Protein AF-A0A917JPW8-F1 (afdb_monomer)

Organism: NCBI:txid1642821

pLDDT: mean 84.84, std 20.48, range [35.34, 98.25]

Solvent-accessible surface area (backbone atoms only — not comparable to full-atom values): 7771 Å² total; per-residue (Å²): 143,85,86,80,88,76,87,76,89,78,80,87,83,69,93,70,89,72,54,73,88,80,48,75,58,57,92,95,50,50,68,66,59,42,52,50,51,53,47,52,53,50,51,50,52,53,51,49,50,51,44,31,71,74,43,34,70,80,53,67,67,64,56,66,67,71,71,43,64,92,53,60,77,87,38,69,54,56,76,42,64,74,45,26,50,46,38,68,69,41,43,48,39,42,59,65,69,49,51,73,67,59,46,50,53,47,46,68,76,52,67,64,54,95,80,40,64,59,71,77,68,76,93

Radius of gyration: 17.67 Å; Cα contacts (8 Å, |Δi|>4): 67; chains: 1; bounding box: 31×42×40 Å

Structure (mmCIF, N/CA/C/O backbone):
data_AF-A0A917JPW8-F1
#
_entry.id   AF-A0A917JPW8-F1
#
loop_
_atom_site.group_PDB
_atom_site.id
_atom_site.type_symbol
_atom_site.label_atom_id
_atom_site.label_alt_id
_atom_site.label_comp_id
_atom_site.label_asym_id
_atom_site.label_entity_id
_atom_site.label_seq_id
_atom_site.pdbx_PDB_ins_code
_atom_site.Cartn_x
_atom_site.Cartn_y
_atom_site.Cartn_z
_atom_site.occupancy
_atom_site.B_iso_or_equiv
_atom_site.auth_seq_id
_atom_site.auth_comp_id
_atom_site.auth_asym_id
_atom_site.auth_atom_id
_atom_site.pdbx_PDB_model_num
ATOM 1 N N . MET A 1 1 ? 19.618 26.529 23.260 1.00 41.03 1 MET A N 1
ATOM 2 C CA . MET A 1 1 ? 18.385 26.166 22.531 1.00 41.03 1 MET A CA 1
ATOM 3 C C . MET A 1 1 ? 18.728 25.243 21.364 1.00 41.03 1 MET A C 1
ATOM 5 O O . MET A 1 1 ? 19.221 25.732 20.359 1.00 41.03 1 MET A O 1
ATOM 9 N N . LYS A 1 2 ? 18.555 23.923 21.530 1.00 35.34 2 LYS A N 1
ATOM 10 C CA . LYS A 1 2 ? 18.535 22.898 20.463 1.00 35.34 2 LYS A CA 1
ATOM 11 C C . LYS A 1 2 ? 17.747 21.696 21.003 1.00 35.34 2 LYS A C 1
ATOM 13 O O . LYS A 1 2 ? 18.322 20.850 21.677 1.00 35.34 2 LYS A O 1
ATOM 18 N N . ILE A 1 3 ? 16.434 21.666 20.780 1.00 39.38 3 ILE A N 1
ATOM 19 C CA . ILE A 1 3 ? 15.592 20.505 21.107 1.00 39.38 3 ILE A CA 1
ATOM 20 C C . ILE A 1 3 ? 15.675 19.558 19.910 1.00 39.38 3 ILE A C 1
ATOM 22 O O . ILE A 1 3 ? 15.348 19.939 18.788 1.00 39.38 3 ILE A O 1
ATOM 26 N N . ARG A 1 4 ? 16.191 18.349 20.133 1.00 38.09 4 ARG A N 1
ATOM 27 C CA . ARG A 1 4 ? 16.197 17.271 19.142 1.00 38.09 4 ARG A CA 1
ATOM 28 C C . ARG A 1 4 ? 14.898 16.487 19.307 1.00 38.09 4 ARG A C 1
ATOM 30 O O . ARG A 1 4 ? 14.750 15.778 20.295 1.00 38.09 4 ARG A O 1
ATOM 37 N N . PHE A 1 5 ? 13.980 16.606 18.353 1.00 38.03 5 PHE A N 1
ATOM 38 C CA . PHE A 1 5 ? 12.840 15.697 18.253 1.00 38.03 5 PHE A CA 1
ATOM 39 C C . PHE A 1 5 ? 13.325 14.369 17.669 1.00 38.03 5 PHE A C 1
ATOM 41 O O . PHE A 1 5 ? 13.549 14.251 16.467 1.00 38.03 5 PHE A O 1
ATOM 48 N N . ALA A 1 6 ? 13.523 13.378 18.533 1.00 38.00 6 ALA A N 1
ATOM 49 C CA . ALA A 1 6 ? 13.605 11.983 18.133 1.00 38.00 6 ALA A CA 1
ATOM 50 C C . ALA A 1 6 ? 12.231 11.358 18.399 1.00 38.00 6 ALA A C 1
ATOM 52 O O . ALA A 1 6 ? 11.921 10.985 19.527 1.00 38.00 6 ALA A O 1
ATOM 53 N N . PHE A 1 7 ? 11.386 11.281 17.371 1.00 40.00 7 PHE A N 1
ATOM 54 C CA . PHE A 1 7 ? 10.162 10.486 17.433 1.00 40.00 7 PHE A CA 1
ATOM 55 C C . PHE A 1 7 ? 10.539 9.006 17.314 1.00 40.00 7 PHE A C 1
ATOM 57 O O . PHE A 1 7 ? 10.600 8.453 16.219 1.00 40.00 7 PHE A O 1
ATOM 64 N N . LEU A 1 8 ? 10.818 8.361 18.448 1.00 36.16 8 LEU A N 1
ATOM 65 C CA . LEU A 1 8 ? 10.720 6.909 18.552 1.00 36.16 8 LEU A CA 1
ATOM 66 C C . LEU A 1 8 ? 9.268 6.571 18.893 1.00 36.16 8 LEU A C 1
ATOM 68 O O . LEU A 1 8 ? 8.846 6.639 20.044 1.00 36.16 8 LEU A O 1
ATOM 72 N N . SER A 1 9 ? 8.482 6.219 17.881 1.00 42.62 9 SER A N 1
ATOM 73 C CA . SER A 1 9 ? 7.176 5.604 18.093 1.00 42.62 9 SER A CA 1
ATOM 74 C C . SER A 1 9 ? 7.379 4.148 18.511 1.00 42.62 9 SER A C 1
ATOM 76 O O . SER A 1 9 ? 7.461 3.261 17.666 1.00 42.62 9 SER A O 1
ATOM 78 N N . LEU A 1 10 ? 7.461 3.898 19.817 1.00 37.12 10 LEU A N 1
ATOM 79 C CA . LEU A 1 10 ? 7.319 2.556 20.371 1.00 37.12 10 LEU A CA 1
ATOM 80 C C . LEU A 1 10 ? 6.330 2.594 21.534 1.00 37.12 10 LEU A C 1
ATOM 82 O O . LEU A 1 10 ? 6.707 2.841 22.673 1.00 37.12 10 LEU A O 1
ATOM 86 N N . PHE A 1 11 ? 5.062 2.314 21.240 1.00 40.94 11 PHE A N 1
ATOM 87 C CA . PHE A 1 11 ? 4.106 1.904 22.261 1.00 40.94 11 PHE A CA 1
ATOM 88 C C . PHE A 1 11 ? 3.592 0.510 21.918 1.00 40.94 11 PHE A C 1
ATOM 90 O O . PHE A 1 11 ? 2.955 0.281 20.891 1.00 40.94 11 PHE A O 1
ATOM 97 N N . ILE A 1 12 ? 3.945 -0.427 22.794 1.00 38.25 12 ILE A N 1
ATOM 98 C CA . ILE A 1 12 ? 3.471 -1.806 22.822 1.00 38.25 12 ILE A CA 1
ATOM 99 C C . ILE A 1 12 ? 1.973 -1.767 23.148 1.00 38.25 12 ILE A C 1
ATOM 101 O O . ILE A 1 12 ? 1.581 -1.347 24.234 1.00 38.25 12 ILE A O 1
ATOM 105 N N . VAL A 1 13 ? 1.132 -2.192 22.203 1.00 41.19 13 VAL A N 1
ATOM 106 C CA . VAL A 1 13 ? -0.317 -2.330 22.403 1.00 41.19 13 VAL A CA 1
ATOM 107 C C . VAL A 1 13 ? -0.584 -3.638 23.150 1.00 41.19 13 VAL A C 1
ATOM 109 O O . VAL A 1 13 ? -0.477 -4.725 22.584 1.00 41.19 13 VAL A O 1
ATOM 112 N N . VAL A 1 14 ? -0.939 -3.537 24.431 1.00 36.62 14 VAL A N 1
ATOM 113 C CA . VAL A 1 14 ? -1.551 -4.638 25.186 1.00 36.62 14 VAL A CA 1
ATOM 114 C C . VAL A 1 14 ? -3.039 -4.706 24.820 1.00 36.62 14 VAL A C 1
ATOM 116 O O . VAL A 1 14 ? -3.720 -3.689 24.775 1.00 36.62 14 VAL A O 1
ATOM 119 N N . ARG A 1 15 ? -3.495 -5.926 24.504 1.00 38.69 15 ARG A N 1
ATOM 120 C CA . ARG A 1 15 ? -4.861 -6.383 24.171 1.00 38.69 15 ARG A CA 1
ATOM 121 C C . ARG A 1 15 ? -6.007 -5.397 24.472 1.00 38.69 15 ARG A C 1
ATOM 123 O O . ARG A 1 15 ? -6.377 -5.198 25.622 1.00 38.69 15 ARG A O 1
ATOM 130 N N . GLY A 1 16 ? -6.636 -4.926 23.394 1.00 41.75 16 GLY A N 1
ATOM 131 C CA . GLY A 1 16 ? -7.794 -4.031 23.392 1.00 41.75 16 GLY A CA 1
ATOM 132 C C . GLY A 1 16 ? -7.428 -2.760 22.642 1.00 41.75 16 GLY A C 1
ATOM 133 O O . GLY A 1 16 ? -6.838 -1.856 23.217 1.00 41.75 16 GLY A O 1
ATOM 134 N N . ALA A 1 17 ? -7.697 -2.709 21.337 1.00 45.38 17 ALA A N 1
ATOM 135 C CA . ALA A 1 17 ? -7.385 -1.540 20.520 1.00 45.38 17 ALA A CA 1
ATOM 136 C C . ALA A 1 17 ? -8.338 -0.386 20.873 1.00 45.38 17 ALA A C 1
ATOM 138 O O . ALA A 1 17 ? -9.311 -0.145 20.165 1.00 45.38 17 ALA A O 1
ATOM 139 N N . VAL A 1 18 ? -8.071 0.302 21.982 1.00 51.50 18 VAL A N 1
ATOM 140 C CA . VAL A 1 18 ? -8.664 1.606 22.282 1.00 51.50 18 VAL A CA 1
ATOM 141 C C . VAL A 1 18 ? -8.222 2.542 21.164 1.00 51.50 18 VAL A C 1
ATOM 143 O O . VAL A 1 18 ? -7.028 2.629 20.846 1.00 51.50 18 VAL A O 1
ATOM 146 N N . ALA A 1 19 ? -9.177 3.177 20.488 1.00 61.06 19 ALA A N 1
ATOM 147 C CA . ALA A 1 19 ? -8.834 4.065 19.390 1.00 61.06 19 ALA A CA 1
ATOM 148 C C . ALA A 1 19 ? -8.021 5.233 19.956 1.00 61.06 19 ALA A C 1
ATOM 150 O O . ALA A 1 19 ? -8.362 5.773 20.998 1.00 61.06 19 ALA A O 1
ATOM 151 N N . ALA A 1 20 ? -6.962 5.670 19.267 1.00 61.69 20 ALA A N 1
ATOM 152 C CA . ALA A 1 20 ? -6.168 6.811 19.738 1.00 61.69 20 ALA A CA 1
ATOM 153 C C . ALA A 1 20 ? -7.032 8.063 20.012 1.00 61.69 20 ALA A C 1
ATOM 155 O O . ALA A 1 20 ? -6.689 8.853 20.870 1.00 61.69 20 ALA A O 1
ATOM 156 N N . SER A 1 21 ? -8.179 8.215 19.341 1.00 61.06 21 SER A N 1
ATOM 157 C CA . SER A 1 21 ? -9.153 9.285 19.601 1.00 61.06 21 SER A CA 1
ATOM 158 C C . SER A 1 21 ? -9.867 9.204 20.955 1.00 61.06 21 SER A C 1
ATOM 160 O O . SER A 1 21 ? -10.476 10.182 21.368 1.00 61.06 21 SER A O 1
ATOM 162 N N . GLU A 1 22 ? -9.855 8.043 21.604 1.00 67.88 22 GLU A N 1
ATOM 163 C CA . GLU A 1 22 ? -10.446 7.793 22.926 1.00 67.88 22 GLU A CA 1
ATOM 164 C C . GLU A 1 22 ? -9.421 8.002 24.052 1.00 67.88 22 GLU A C 1
ATOM 166 O O . GLU A 1 22 ? -9.782 8.020 25.227 1.00 67.88 22 GLU A O 1
ATOM 171 N N . LEU A 1 23 ? -8.146 8.179 23.695 1.00 74.44 23 LEU A N 1
ATOM 172 C CA . LEU A 1 23 ? -7.072 8.545 24.607 1.00 74.44 23 LEU A CA 1
ATOM 173 C C . LEU A 1 23 ? -6.871 10.069 24.545 1.00 74.44 23 LEU A C 1
ATOM 175 O O . LEU A 1 23 ? -6.898 10.670 23.466 1.00 74.44 23 LEU A O 1
ATOM 179 N N . GLY A 1 24 ? -6.685 10.697 25.708 1.00 79.69 24 GLY A N 1
ATOM 180 C CA . GLY A 1 24 ? -6.298 12.109 25.799 1.00 79.69 24 GLY A CA 1
ATOM 181 C C . GLY A 1 24 ? -4.937 12.383 25.140 1.00 79.69 24 GLY A C 1
ATOM 182 O O . GLY A 1 24 ? -4.252 11.439 24.725 1.00 79.69 24 GLY A O 1
ATOM 183 N N . PRO A 1 25 ? -4.529 13.657 25.023 1.00 88.56 25 PRO A N 1
ATOM 184 C CA . PRO A 1 25 ? -3.245 14.005 24.433 1.00 88.56 25 PRO A CA 1
ATOM 185 C C . PRO A 1 25 ? -2.092 13.318 25.185 1.00 88.56 25 PRO A C 1
ATOM 187 O O . PRO A 1 25 ? -2.134 13.203 26.415 1.00 88.56 25 PRO A O 1
ATOM 190 N N . PRO A 1 26 ? -1.045 12.860 24.477 1.00 89.62 26 PRO A N 1
ATOM 191 C CA . PRO A 1 26 ? 0.178 12.396 25.120 1.00 89.62 26 PRO A CA 1
ATOM 192 C C . PRO A 1 26 ? 0.802 13.482 26.007 1.00 89.62 26 PRO A C 1
ATOM 194 O O . PRO A 1 26 ? 0.622 14.676 25.767 1.00 89.62 26 PRO A O 1
ATOM 197 N N . GLU A 1 27 ? 1.590 13.069 27.000 1.00 89.06 27 GLU A N 1
ATOM 198 C CA . GLU A 1 27 ? 2.307 14.003 27.871 1.00 89.06 27 GLU A CA 1
ATOM 199 C C . GLU A 1 27 ? 3.151 14.992 27.047 1.00 89.06 27 GLU A C 1
ATOM 201 O O . GLU A 1 27 ? 3.915 14.603 26.161 1.00 89.06 27 GLU A O 1
ATOM 206 N N . GLY A 1 28 ? 2.988 16.287 27.329 1.00 89.38 28 GLY A N 1
ATOM 207 C CA . GLY A 1 28 ? 3.684 17.363 26.620 1.00 89.38 28 GLY A CA 1
ATOM 208 C C . GLY A 1 28 ? 3.074 17.773 25.274 1.00 89.38 28 GLY A C 1
ATOM 209 O O . GLY A 1 28 ? 3.640 18.645 24.616 1.00 89.38 28 GLY A O 1
ATOM 210 N N . VAL A 1 29 ? 1.939 17.198 24.863 1.00 89.88 29 VAL A N 1
ATOM 211 C CA . VAL A 1 29 ? 1.177 17.612 23.671 1.00 89.88 29 VAL A CA 1
ATOM 212 C C . VAL A 1 29 ? -0.035 18.436 24.105 1.00 89.88 29 VAL A C 1
ATOM 214 O O . VAL A 1 29 ? -0.750 18.053 25.028 1.00 89.88 29 VAL A O 1
ATOM 217 N N . SER A 1 30 ? -0.268 19.577 23.451 1.00 93.94 30 SER A N 1
ATOM 218 C CA . SER A 1 30 ? -1.459 20.393 23.707 1.00 93.94 30 SER A CA 1
ATOM 219 C C . SER A 1 30 ? -2.728 19.709 23.183 1.00 93.94 30 SER A C 1
ATOM 221 O O . SER A 1 30 ? -2.678 18.898 22.254 1.00 93.94 30 SER A O 1
ATOM 223 N N . GLU A 1 31 ? -3.887 20.046 23.750 1.00 92.81 31 GLU A N 1
ATOM 224 C CA . GLU A 1 31 ? -5.179 19.555 23.247 1.00 92.81 31 GLU A CA 1
ATOM 225 C C . GLU A 1 31 ? -5.418 19.998 21.795 1.00 92.81 31 GLU A C 1
ATOM 227 O O . GLU A 1 31 ? -5.944 19.243 20.972 1.00 92.81 31 GLU A O 1
ATOM 232 N N . GLU A 1 32 ? -4.985 21.212 21.447 1.00 94.00 32 GLU A N 1
ATOM 233 C CA . GLU A 1 32 ? -5.077 21.760 20.098 1.00 94.00 32 GLU A CA 1
ATOM 234 C C . GLU A 1 32 ? -4.247 20.946 19.096 1.00 94.00 32 GLU A C 1
ATOM 236 O O . GLU A 1 32 ? -4.775 20.535 18.056 1.00 94.00 32 GLU A O 1
ATOM 241 N N . ASP A 1 33 ? -2.981 20.661 19.417 1.00 92.44 33 ASP A N 1
ATOM 242 C CA . ASP A 1 33 ? -2.086 19.868 18.565 1.00 92.44 33 ASP A CA 1
ATOM 243 C C . ASP A 1 33 ? -2.579 18.424 18.432 1.00 92.44 33 ASP A C 1
ATOM 245 O O . ASP A 1 33 ? -2.543 17.839 17.344 1.00 92.44 33 ASP A O 1
ATOM 249 N N . TRP A 1 34 ? -3.100 17.848 19.520 1.00 91.38 34 TRP A N 1
ATOM 250 C CA . TRP A 1 34 ? -3.668 16.505 19.502 1.00 91.38 34 TRP A CA 1
ATOM 251 C C . TRP A 1 34 ? -4.898 16.419 18.603 1.00 91.38 34 TRP A C 1
ATOM 253 O O . TRP A 1 34 ? -4.993 15.540 17.740 1.00 91.38 34 TRP A O 1
ATOM 263 N N . LYS A 1 35 ? -5.813 17.383 18.722 1.00 92.94 35 LYS A N 1
ATOM 264 C CA . LYS A 1 35 ? -6.985 17.484 17.851 1.00 92.94 35 LYS A CA 1
ATOM 265 C C . LYS A 1 35 ? -6.588 17.680 16.388 1.00 92.94 35 LYS A C 1
ATOM 267 O O . LYS A 1 35 ? -7.185 17.053 15.509 1.00 92.94 35 LYS A O 1
ATOM 272 N N . ALA A 1 36 ? -5.577 18.503 16.109 1.00 93.38 36 ALA A N 1
ATOM 273 C CA . ALA A 1 36 ? -5.057 18.697 14.758 1.00 93.38 36 ALA A CA 1
ATOM 274 C C . ALA A 1 36 ? -4.490 17.390 14.175 1.00 93.38 36 ALA A C 1
ATOM 276 O O . ALA A 1 36 ? -4.816 17.030 13.041 1.00 93.38 36 ALA A O 1
ATOM 277 N N . TYR A 1 37 ? -3.723 16.630 14.963 1.00 91.56 37 TYR A N 1
ATOM 278 C CA . TYR A 1 37 ? -3.213 15.312 14.579 1.00 91.56 37 TYR A CA 1
ATOM 279 C C . TYR A 1 37 ? -4.341 14.317 14.259 1.00 91.56 37 TYR A C 1
ATOM 281 O O . TYR A 1 37 ? -4.303 13.638 13.227 1.00 91.56 37 TYR A O 1
ATOM 289 N N . LEU A 1 38 ? -5.368 14.238 15.111 1.00 92.12 38 LEU A N 1
ATOM 290 C CA . LEU A 1 38 ? -6.510 13.345 14.895 1.00 92.12 38 LEU A CA 1
ATOM 291 C C . LEU A 1 38 ? -7.279 13.706 13.617 1.00 92.12 38 LEU A C 1
ATOM 293 O O . LEU A 1 38 ? -7.638 12.809 12.846 1.00 92.12 38 LEU A O 1
ATOM 297 N N . ASN A 1 39 ? -7.479 15.000 13.356 1.00 94.00 39 ASN A N 1
ATOM 298 C CA . ASN A 1 39 ? -8.103 15.480 12.123 1.00 94.00 39 ASN A 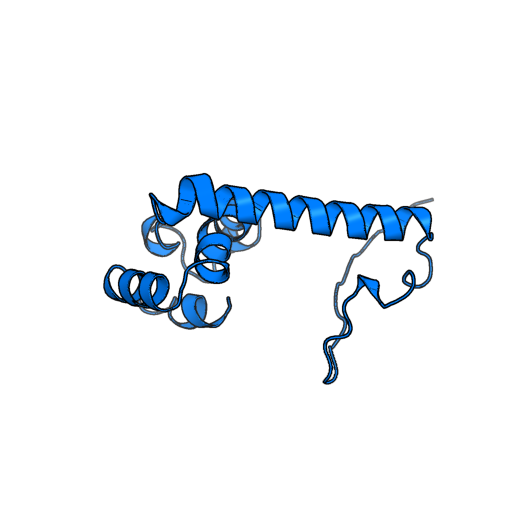CA 1
ATOM 299 C C . 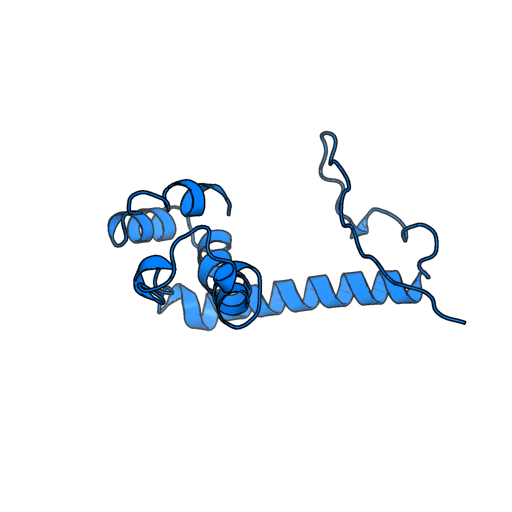ASN A 1 39 ? -7.261 15.121 10.895 1.00 94.00 39 ASN A C 1
ATOM 301 O O . ASN A 1 39 ? -7.783 14.498 9.975 1.00 94.00 39 ASN A O 1
ATOM 305 N N . LEU A 1 40 ? -5.950 15.384 10.917 1.00 94.12 40 LEU A N 1
ATOM 306 C CA . LEU A 1 40 ? -5.038 15.009 9.8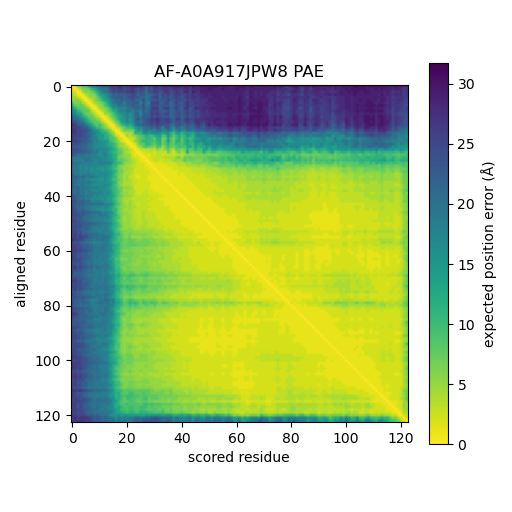32 1.00 94.12 40 LEU A CA 1
ATOM 307 C C . LEU A 1 40 ? -5.110 13.506 9.526 1.00 94.12 40 LEU A C 1
ATOM 309 O O . LEU A 1 40 ? -5.175 13.095 8.367 1.00 94.12 40 LEU A O 1
ATOM 313 N N . LYS A 1 41 ? -5.128 12.665 10.565 1.00 92.06 41 LYS A N 1
ATOM 314 C CA . LYS A 1 41 ? -5.236 11.209 10.419 1.00 92.06 41 LYS A CA 1
ATOM 315 C C . LYS A 1 41 ? -6.574 10.796 9.804 1.00 92.06 41 LYS A C 1
ATOM 317 O O . LYS A 1 41 ? -6.605 9.905 8.949 1.00 92.06 41 LYS A O 1
ATOM 322 N N . LYS A 1 42 ? -7.673 11.429 10.225 1.00 94.62 42 LYS A N 1
ATOM 323 C CA . LYS A 1 42 ? -9.016 11.208 9.670 1.00 94.62 42 LYS A CA 1
ATOM 324 C C . LYS A 1 42 ? -9.074 11.614 8.197 1.00 94.62 42 LYS A C 1
ATOM 326 O O . LYS A 1 42 ? -9.517 10.811 7.375 1.00 94.62 42 LYS A O 1
ATOM 331 N N . ASP A 1 43 ? -8.571 12.795 7.865 1.00 95.75 43 ASP A N 1
ATOM 332 C CA . ASP A 1 43 ? -8.576 13.338 6.507 1.00 95.75 43 ASP A CA 1
ATOM 333 C C . ASP A 1 43 ? -7.699 12.500 5.577 1.00 95.75 43 ASP A C 1
ATOM 335 O O . ASP A 1 43 ? -8.139 12.115 4.491 1.00 95.75 43 ASP A O 1
ATOM 339 N N . ARG A 1 44 ? -6.506 12.089 6.033 1.00 94.81 44 ARG A N 1
ATOM 340 C CA . ARG A 1 44 ? -5.650 11.161 5.282 1.00 94.81 44 ARG A CA 1
ATOM 341 C C . ARG A 1 44 ? -6.359 9.833 5.036 1.00 94.81 44 ARG A C 1
ATOM 343 O O . ARG A 1 44 ? -6.358 9.345 3.910 1.00 94.81 44 ARG A O 1
ATOM 350 N N . LYS A 1 45 ? -7.009 9.249 6.050 1.00 96.44 45 LYS A N 1
ATOM 351 C CA . LYS A 1 45 ? -7.767 7.995 5.888 1.00 96.44 45 LYS A CA 1
ATOM 352 C C . LYS A 1 45 ? -8.891 8.142 4.856 1.00 96.44 45 LYS A C 1
ATOM 354 O O . LYS A 1 45 ? -9.060 7.244 4.032 1.00 96.44 45 LYS A O 1
ATOM 359 N N . ALA A 1 46 ? -9.635 9.248 4.897 1.00 97.56 46 ALA A N 1
ATOM 360 C CA . ALA A 1 46 ? -10.707 9.536 3.948 1.00 97.56 46 ALA A CA 1
ATOM 361 C C . ALA A 1 46 ? -10.172 9.714 2.518 1.00 97.56 46 ALA A C 1
ATOM 363 O O . ALA A 1 46 ? -10.719 9.130 1.584 1.00 97.56 46 ALA A O 1
ATOM 364 N N . MET A 1 47 ? -9.066 10.443 2.357 1.00 97.69 47 MET A N 1
ATOM 365 C CA . MET A 1 47 ? -8.397 10.635 1.069 1.00 97.69 47 MET A CA 1
ATOM 366 C C . MET A 1 47 ? -7.931 9.303 0.466 1.00 97.69 47 MET A C 1
ATOM 368 O O . MET A 1 47 ? -8.243 9.017 -0.688 1.00 97.69 47 MET A O 1
ATOM 372 N N . LEU A 1 48 ? -7.275 8.446 1.255 1.00 97.75 48 LEU A N 1
ATOM 373 C CA . LEU A 1 48 ? -6.820 7.130 0.792 1.00 97.75 48 LEU A CA 1
ATOM 374 C C . LEU A 1 48 ? -7.990 6.212 0.409 1.00 97.75 48 LEU A C 1
ATOM 376 O O . LEU A 1 48 ? -7.915 5.498 -0.588 1.00 97.75 48 LEU A O 1
ATOM 380 N N . LYS A 1 49 ? -9.096 6.251 1.163 1.00 97.88 49 LYS A N 1
ATOM 381 C CA . LYS A 1 49 ? -10.307 5.492 0.814 1.00 97.88 49 LYS A CA 1
ATOM 382 C C . LYS A 1 49 ? -10.914 5.984 -0.502 1.00 97.88 49 LYS A C 1
ATOM 384 O O . LYS A 1 49 ? -11.249 5.171 -1.356 1.00 97.88 49 LYS A O 1
ATOM 389 N N . LYS A 1 50 ? -10.982 7.302 -0.699 1.00 98.25 50 LYS A N 1
ATOM 390 C CA . LYS A 1 50 ? -11.444 7.901 -1.957 1.00 98.25 50 LYS A CA 1
ATOM 391 C C . LYS A 1 50 ? -10.555 7.499 -3.139 1.00 98.25 50 LYS A C 1
ATOM 393 O O . LYS A 1 50 ? -11.072 7.196 -4.211 1.00 98.25 50 LYS A O 1
ATOM 398 N N . ARG A 1 51 ? -9.231 7.449 -2.948 1.00 97.81 51 ARG A N 1
ATOM 399 C CA . ARG A 1 51 ? -8.291 6.943 -3.962 1.00 97.81 51 ARG A CA 1
ATOM 400 C C . ARG A 1 51 ? -8.591 5.490 -4.323 1.00 97.81 51 ARG A C 1
ATOM 402 O O . ARG A 1 51 ? -8.636 5.156 -5.503 1.00 97.81 51 ARG A O 1
ATOM 409 N N . PHE A 1 52 ? -8.824 4.633 -3.330 1.00 98.25 52 PHE A N 1
ATOM 410 C CA . PHE A 1 52 ? -9.218 3.251 -3.595 1.00 98.25 52 PHE A CA 1
ATOM 411 C C . PHE A 1 52 ? -10.481 3.178 -4.464 1.00 98.25 52 PHE A C 1
ATOM 413 O O . PHE A 1 52 ? -10.465 2.531 -5.507 1.00 98.25 52 PHE A O 1
ATOM 420 N N . GLU A 1 53 ? -11.542 3.880 -4.065 1.00 97.81 53 GLU A N 1
ATOM 421 C CA . GLU A 1 53 ? -12.843 3.845 -4.744 1.00 97.81 53 GLU A CA 1
ATOM 422 C C . GLU A 1 53 ? -12.778 4.344 -6.190 1.00 97.81 53 GLU A C 1
ATOM 424 O O . GLU A 1 53 ? -13.395 3.744 -7.071 1.00 97.81 53 GLU A O 1
ATOM 429 N N . ASN A 1 54 ? -12.019 5.413 -6.432 1.00 97.50 54 ASN A N 1
ATOM 430 C CA . ASN A 1 54 ? -11.978 6.083 -7.729 1.00 97.50 54 ASN A CA 1
ATOM 431 C C . ASN A 1 54 ? -10.918 5.522 -8.682 1.00 97.50 54 ASN A C 1
ATOM 433 O O . ASN A 1 54 ? -11.095 5.604 -9.893 1.00 97.50 54 ASN A O 1
ATOM 437 N N . GLU A 1 55 ? -9.805 5.004 -8.157 1.00 97.19 55 GLU A N 1
ATOM 438 C CA . GLU A 1 55 ? -8.633 4.638 -8.961 1.00 97.19 55 GLU A CA 1
ATOM 439 C C . GLU A 1 55 ? -8.299 3.154 -8.800 1.00 97.19 55 GLU A C 1
ATOM 441 O O . GLU A 1 55 ? -8.353 2.388 -9.763 1.00 97.19 55 GLU A O 1
ATOM 446 N N . LEU A 1 56 ? -7.974 2.726 -7.577 1.00 97.56 56 LEU A N 1
ATOM 447 C CA . LEU A 1 56 ? -7.318 1.430 -7.355 1.00 97.56 56 LEU A CA 1
ATOM 448 C C . LEU A 1 56 ? -8.266 0.242 -7.497 1.00 97.56 56 LEU A C 1
ATOM 450 O O . LEU A 1 56 ? -7.820 -0.850 -7.836 1.00 97.56 56 LEU A O 1
ATOM 454 N N . ARG A 1 57 ? -9.568 0.438 -7.269 1.00 95.19 57 ARG A N 1
ATOM 455 C CA . ARG A 1 57 ? -10.572 -0.604 -7.503 1.00 95.19 57 ARG A CA 1
ATOM 456 C C . ARG A 1 57 ? -10.730 -0.919 -8.991 1.00 95.19 57 ARG A C 1
ATOM 458 O O . ARG A 1 57 ? -10.947 -2.066 -9.358 1.00 95.19 57 ARG A O 1
ATOM 465 N N . ILE A 1 58 ? -10.605 0.099 -9.845 1.00 96.12 58 ILE A N 1
ATOM 466 C CA . ILE A 1 58 ? -10.723 -0.035 -11.304 1.00 96.12 58 ILE A CA 1
ATOM 467 C C . ILE A 1 58 ? -9.408 -0.557 -11.890 1.00 96.12 58 ILE A C 1
ATOM 469 O O . ILE A 1 58 ? -9.403 -1.460 -12.724 1.00 96.12 58 ILE A O 1
ATOM 473 N N . ALA A 1 59 ? -8.287 0.001 -11.433 1.00 96.94 59 ALA A N 1
ATOM 474 C CA . ALA A 1 59 ? -6.948 -0.358 -11.871 1.00 96.94 59 ALA A CA 1
ATOM 475 C C . ALA A 1 59 ? -6.068 -0.689 -10.653 1.00 96.94 59 ALA A C 1
ATOM 477 O O . ALA A 1 59 ? -5.379 0.194 -10.131 1.00 96.94 59 ALA A O 1
ATOM 478 N N . PRO A 1 60 ? -6.058 -1.961 -10.204 1.00 97.56 60 PRO A N 1
ATOM 479 C CA . PRO A 1 60 ? -5.234 -2.381 -9.079 1.00 97.56 60 PRO A CA 1
ATOM 480 C C . PRO A 1 60 ? -3.753 -2.053 -9.307 1.00 97.56 60 PRO A C 1
ATOM 482 O O . PRO A 1 60 ? -3.234 -2.309 -10.403 1.00 97.56 60 PRO A O 1
ATOM 485 N N . PRO A 1 61 ? -3.040 -1.530 -8.293 1.00 97.81 61 PRO A N 1
ATOM 486 C CA . PRO A 1 61 ? -1.620 -1.232 -8.418 1.00 97.81 61 PRO A CA 1
ATOM 487 C C . PRO A 1 61 ? -0.836 -2.519 -8.684 1.00 97.81 61 PRO A C 1
ATOM 489 O O . PRO A 1 61 ? -1.238 -3.604 -8.269 1.00 97.81 61 PRO A O 1
ATOM 492 N N . LEU A 1 62 ? 0.308 -2.428 -9.359 1.00 98.19 62 LEU A N 1
ATOM 493 C CA . LEU A 1 62 ? 1.228 -3.562 -9.442 1.00 98.19 62 LEU A CA 1
ATOM 494 C C . LEU A 1 62 ? 1.785 -3.905 -8.047 1.00 98.19 62 LEU A C 1
ATOM 496 O O . LEU A 1 62 ? 1.906 -3.033 -7.191 1.00 98.19 62 LEU A O 1
ATOM 500 N N . PRO A 1 63 ? 2.155 -5.163 -7.779 1.00 97.06 63 PRO A N 1
ATOM 501 C CA . PRO A 1 63 ? 2.886 -5.451 -6.558 1.00 97.06 63 PRO A CA 1
ATOM 502 C C . PRO A 1 63 ? 4.297 -4.829 -6.634 1.00 97.06 63 PRO A C 1
ATOM 504 O O . PRO A 1 63 ? 4.823 -4.623 -7.738 1.00 97.06 63 PRO A O 1
ATOM 507 N N . PRO A 1 64 ? 4.957 -4.583 -5.491 1.00 96.44 64 PRO A N 1
ATOM 508 C CA . PRO A 1 64 ? 6.256 -3.911 -5.436 1.00 96.44 64 PRO A CA 1
ATOM 509 C C . PRO A 1 64 ? 7.327 -4.537 -6.345 1.00 96.44 64 PRO A C 1
ATOM 511 O O . PRO A 1 64 ? 7.971 -3.824 -7.111 1.00 96.44 64 PRO A O 1
ATOM 514 N N . TRP A 1 65 ? 7.428 -5.872 -6.377 1.00 96.19 65 TRP A N 1
ATOM 515 C CA . TRP A 1 65 ? 8.380 -6.615 -7.224 1.00 96.19 65 TRP A CA 1
ATOM 516 C C . TRP A 1 65 ? 8.085 -6.553 -8.729 1.00 96.19 65 TRP A C 1
ATOM 518 O O . TRP A 1 65 ? 8.904 -6.986 -9.537 1.00 96.19 65 TRP A O 1
ATOM 528 N N . LYS A 1 66 ? 6.906 -6.068 -9.131 1.00 97.88 66 LYS A N 1
ATOM 529 C CA . LYS A 1 66 ? 6.580 -5.789 -10.538 1.00 97.88 66 LYS A CA 1
ATOM 530 C C . LYS A 1 66 ? 6.733 -4.313 -10.872 1.00 97.88 66 LYS A C 1
ATOM 532 O O . LYS A 1 66 ? 7.139 -4.002 -11.985 1.00 97.88 66 LYS A O 1
ATOM 537 N N . LYS A 1 67 ? 6.402 -3.415 -9.939 1.00 97.38 67 LYS A N 1
ATOM 538 C CA . LYS A 1 67 ? 6.522 -1.966 -10.144 1.00 97.38 67 LYS A CA 1
ATOM 539 C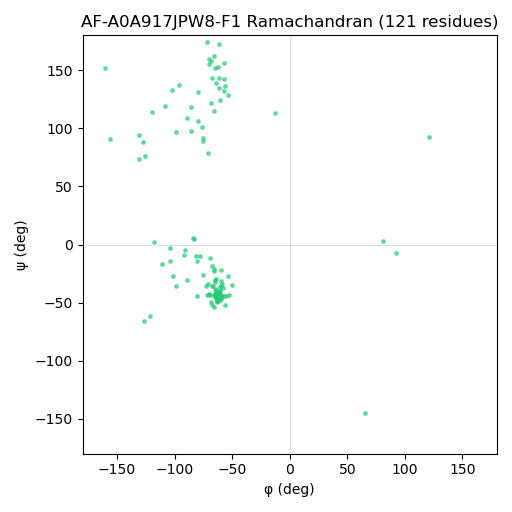 C . LYS A 1 67 ? 7.980 -1.503 -10.142 1.00 97.38 67 LYS A C 1
ATOM 541 O O . LYS A 1 67 ? 8.352 -0.693 -10.983 1.00 97.38 67 LYS A O 1
ATOM 546 N N . HIS A 1 68 ? 8.772 -2.022 -9.209 1.00 96.44 68 HIS A N 1
ATOM 547 C CA . HIS A 1 68 ? 10.179 -1.686 -9.016 1.00 96.44 68 HIS A CA 1
ATOM 548 C C . HIS A 1 68 ? 11.008 -2.978 -8.910 1.00 96.44 68 HIS A C 1
ATOM 550 O O . HIS A 1 68 ? 11.417 -3.365 -7.814 1.00 96.44 68 HIS A O 1
ATOM 556 N N . PRO A 1 69 ? 11.225 -3.683 -10.035 1.00 95.88 69 PRO A N 1
ATOM 557 C CA . PRO A 1 69 ? 11.856 -5.005 -10.038 1.00 95.88 69 PRO A CA 1
ATOM 558 C C . PRO A 1 69 ? 13.324 -4.993 -9.583 1.00 95.88 69 PRO A C 1
ATOM 560 O O . PRO A 1 69 ? 13.814 -6.012 -9.102 1.00 95.88 69 PRO A O 1
ATOM 563 N N . ASP A 1 70 ? 14.004 -3.849 -9.683 1.00 96.00 70 ASP A N 1
ATOM 564 C CA . ASP A 1 70 ? 15.420 -3.703 -9.318 1.00 96.00 70 ASP A CA 1
ATOM 565 C C . ASP A 1 70 ? 15.649 -3.604 -7.799 1.00 96.00 70 ASP A C 1
ATOM 567 O O . ASP A 1 70 ? 16.782 -3.677 -7.318 1.00 96.00 70 ASP A O 1
ATOM 571 N N . HIS A 1 71 ? 14.577 -3.454 -7.017 1.00 96.06 71 HIS A N 1
ATOM 572 C CA . HIS A 1 71 ? 14.647 -3.308 -5.569 1.00 96.06 71 HIS A CA 1
ATOM 573 C C . HIS A 1 71 ? 14.141 -4.566 -4.867 1.00 96.06 71 HIS A C 1
ATOM 575 O O . HIS A 1 71 ? 12.979 -4.944 -4.977 1.00 96.06 71 HIS A O 1
ATOM 581 N N . GLN A 1 72 ? 15.015 -5.201 -4.085 1.00 94.88 72 GLN A N 1
ATOM 582 C CA . GLN A 1 72 ? 14.659 -6.344 -3.239 1.00 94.88 72 GLN A CA 1
ATOM 583 C C . GLN A 1 72 ? 13.766 -5.912 -2.063 1.00 94.88 72 GLN A C 1
ATOM 585 O O . GLN A 1 72 ? 13.779 -4.747 -1.665 1.00 94.88 72 GLN A O 1
ATOM 590 N N . SER A 1 73 ? 13.027 -6.850 -1.466 1.00 93.62 73 SER A N 1
ATOM 591 C CA . SER A 1 73 ? 12.053 -6.572 -0.395 1.00 93.62 73 SER A CA 1
ATOM 592 C C . SER A 1 73 ? 12.653 -5.908 0.850 1.00 93.62 73 SER A C 1
ATOM 594 O O . SER A 1 73 ? 12.014 -5.058 1.457 1.00 93.62 73 SER A O 1
ATOM 596 N N . GLY A 1 74 ? 13.895 -6.238 1.212 1.00 92.25 74 GLY A N 1
ATOM 597 C CA . GLY A 1 74 ? 14.603 -5.633 2.350 1.00 92.25 74 GLY A CA 1
ATOM 598 C C . GLY A 1 74 ? 15.294 -4.297 2.051 1.00 92.25 74 GLY A C 1
ATOM 599 O O . GLY A 1 74 ? 16.034 -3.793 2.894 1.00 92.25 74 GLY A O 1
ATOM 600 N N . SER A 1 75 ? 15.128 -3.740 0.847 1.00 95.06 75 SER A N 1
ATOM 601 C CA . SER A 1 75 ? 15.834 -2.524 0.436 1.00 95.06 75 SER A CA 1
ATOM 602 C C . SER A 1 75 ? 15.389 -1.292 1.228 1.00 95.06 75 SER A C 1
ATOM 604 O O . SER A 1 75 ? 14.202 -1.092 1.482 1.00 95.06 75 SER A O 1
ATOM 606 N N . MET A 1 76 ? 16.341 -0.398 1.525 1.00 95.19 76 MET A N 1
ATOM 607 C CA . MET A 1 76 ? 16.056 0.916 2.116 1.00 95.19 76 MET A CA 1
ATOM 608 C C . MET A 1 76 ? 15.145 1.775 1.228 1.00 95.19 76 MET A C 1
ATOM 610 O O . MET A 1 76 ? 14.440 2.634 1.744 1.00 95.19 76 MET A O 1
ATOM 614 N N . PHE A 1 77 ? 15.091 1.484 -0.077 1.00 96.12 77 PHE A N 1
ATOM 615 C CA . PHE A 1 77 ? 14.157 2.095 -1.024 1.00 96.12 77 PHE A CA 1
ATOM 616 C C . PHE A 1 77 ? 12.697 2.056 -0.542 1.00 96.12 77 PHE A C 1
ATOM 618 O O . PHE A 1 77 ? 11.950 3.001 -0.759 1.00 96.12 77 PHE A O 1
ATOM 625 N N . TRP A 1 78 ? 12.291 0.996 0.160 1.00 95.88 78 TRP A N 1
ATOM 626 C CA . TRP A 1 78 ? 10.916 0.835 0.646 1.00 95.88 78 TRP A CA 1
ATOM 627 C C . TRP A 1 78 ? 10.611 1.589 1.940 1.00 95.88 78 TRP A C 1
ATOM 629 O O . TRP A 1 78 ? 9.458 1.657 2.350 1.00 95.88 78 TRP A O 1
ATOM 639 N N . ARG A 1 79 ? 11.640 2.132 2.597 1.00 94.31 79 ARG A N 1
ATOM 640 C CA . ARG A 1 79 ? 11.541 2.798 3.902 1.00 94.31 79 ARG A CA 1
ATOM 641 C C . ARG A 1 79 ? 11.602 4.319 3.809 1.00 94.31 79 ARG A C 1
ATOM 643 O O . ARG A 1 79 ? 11.559 4.970 4.845 1.00 94.31 79 ARG A O 1
ATOM 650 N N . MET A 1 80 ? 11.797 4.862 2.608 1.00 90.56 80 MET A N 1
ATOM 651 C CA . MET A 1 80 ? 11.869 6.301 2.381 1.00 90.56 80 MET A CA 1
ATOM 652 C C . MET A 1 80 ? 11.617 6.673 0.918 1.00 90.56 80 MET A C 1
ATOM 654 O O . MET A 1 80 ? 11.957 5.926 -0.000 1.00 90.56 80 MET A O 1
ATOM 658 N N . GLY A 1 81 ? 11.096 7.881 0.706 1.00 94.69 81 GLY A N 1
ATOM 659 C CA . GLY A 1 81 ? 10.930 8.479 -0.618 1.00 94.69 81 GLY A CA 1
ATO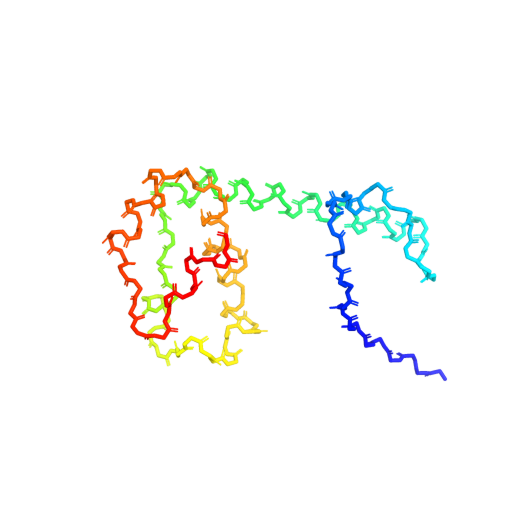M 660 C C . GLY A 1 81 ? 9.928 7.724 -1.489 1.00 94.69 81 GLY A C 1
ATOM 661 O O . GLY A 1 81 ? 8.947 7.173 -0.999 1.00 94.69 81 GLY A O 1
ATOM 662 N N . VAL A 1 82 ? 10.194 7.672 -2.795 1.00 95.94 82 VAL A N 1
ATOM 663 C CA . VAL A 1 82 ? 9.229 7.175 -3.794 1.00 95.94 82 VAL A CA 1
ATOM 664 C C . VAL A 1 82 ? 8.782 5.726 -3.569 1.00 95.94 82 VAL A C 1
ATOM 666 O O . VAL A 1 82 ? 7.647 5.379 -3.894 1.00 95.94 82 VAL A O 1
ATOM 669 N N . GLY A 1 83 ? 9.646 4.873 -3.011 1.00 96.44 83 GLY A N 1
ATOM 670 C CA . GLY A 1 83 ? 9.279 3.498 -2.688 1.00 96.44 83 GLY A CA 1
ATOM 671 C C . GLY A 1 83 ? 8.270 3.452 -1.546 1.00 96.44 83 GLY A C 1
ATOM 672 O O . GLY A 1 83 ? 7.221 2.835 -1.694 1.00 96.44 83 GLY A O 1
ATOM 673 N N . GLU A 1 84 ? 8.538 4.156 -0.446 1.00 96.81 84 GLU A N 1
ATOM 674 C CA . GLU A 1 84 ? 7.609 4.280 0.687 1.00 96.81 84 GLU A CA 1
ATOM 675 C C . GLU A 1 84 ? 6.273 4.912 0.269 1.00 96.81 84 GLU A C 1
ATOM 677 O O . GLU A 1 84 ? 5.209 4.403 0.629 1.00 96.81 84 GLU A O 1
ATOM 682 N N . GLU A 1 85 ? 6.307 5.979 -0.531 1.00 97.00 85 GLU A N 1
ATOM 683 C CA . GLU A 1 85 ? 5.107 6.627 -1.076 1.00 97.00 85 GLU A CA 1
ATOM 684 C C . GLU A 1 85 ? 4.255 5.631 -1.873 1.00 97.00 85 GLU A C 1
ATOM 686 O O . GLU A 1 85 ? 3.042 5.540 -1.678 1.00 97.00 85 GLU A O 1
ATOM 691 N N . TYR A 1 86 ? 4.881 4.807 -2.720 1.00 97.62 86 TYR A N 1
ATOM 692 C CA . TYR A 1 86 ? 4.162 3.787 -3.479 1.00 97.62 86 TYR A CA 1
ATOM 693 C C . TYR A 1 86 ? 3.463 2.762 -2.578 1.00 97.62 86 TYR A C 1
ATOM 695 O O . TYR A 1 86 ? 2.322 2.365 -2.837 1.00 97.62 86 TYR A O 1
ATOM 703 N N . LEU A 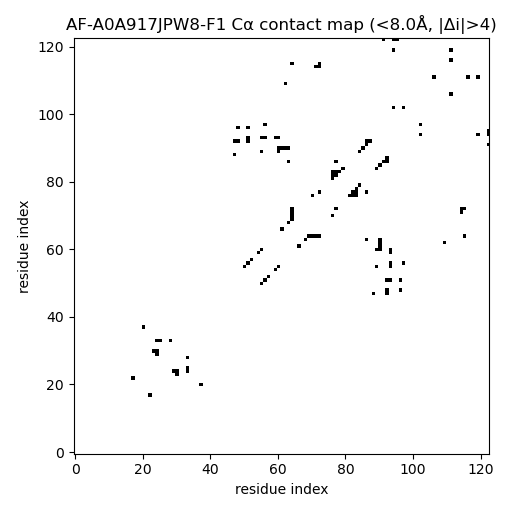1 87 ? 4.129 2.333 -1.506 1.00 95.56 87 LEU A N 1
ATOM 704 C CA . LEU A 1 87 ? 3.546 1.375 -0.571 1.00 95.56 87 LEU A CA 1
ATOM 705 C C . LEU A 1 87 ? 2.382 1.985 0.194 1.00 95.56 87 LEU A C 1
ATOM 707 O O . LEU A 1 87 ? 1.285 1.431 0.197 1.00 95.56 87 LEU A O 1
ATOM 711 N N . THR A 1 88 ? 2.624 3.140 0.802 1.00 94.75 88 THR A N 1
ATOM 712 C CA . THR A 1 88 ? 1.700 3.779 1.739 1.00 94.75 88 THR A CA 1
ATOM 713 C C . THR A 1 88 ? 0.456 4.342 1.064 1.00 94.75 88 THR A C 1
ATOM 715 O O . THR A 1 88 ? -0.622 4.266 1.656 1.00 94.75 88 THR A O 1
ATOM 718 N N . ASP A 1 89 ? 0.570 4.837 -0.172 1.00 96.62 89 ASP A N 1
ATOM 719 C CA . ASP A 1 89 ? -0.533 5.511 -0.859 1.00 96.62 89 ASP A CA 1
ATOM 720 C C . ASP A 1 89 ? -1.207 4.652 -1.945 1.00 96.62 89 ASP A C 1
ATOM 722 O O . ASP A 1 89 ? -2.322 4.976 -2.363 1.00 96.62 89 ASP A O 1
ATOM 726 N N . TYR A 1 90 ? -0.595 3.541 -2.380 1.00 97.62 90 TYR A N 1
ATOM 727 C CA . TYR A 1 90 ? -1.159 2.675 -3.427 1.00 97.62 90 TYR A CA 1
ATOM 728 C C . TYR A 1 90 ? -1.259 1.214 -2.997 1.00 97.62 90 TYR A C 1
ATOM 730 O O . TYR A 1 90 ? -2.365 0.684 -2.884 1.00 97.62 90 TYR A O 1
ATOM 738 N N . PHE A 1 91 ? -0.128 0.541 -2.773 1.00 97.00 91 PHE A N 1
ATOM 739 C CA . PHE A 1 91 ? -0.126 -0.912 -2.580 1.00 97.00 91 PHE A CA 1
ATOM 740 C C . PHE A 1 91 ? -0.865 -1.322 -1.298 1.00 97.00 91 PHE A C 1
ATOM 742 O O . PHE A 1 91 ? -1.835 -2.078 -1.369 1.00 97.00 91 PHE A O 1
ATOM 749 N N . SER A 1 92 ? -0.491 -0.762 -0.145 1.00 95.56 92 SER A N 1
ATOM 750 C CA . SER A 1 92 ? -1.165 -1.028 1.133 1.00 95.56 92 SER A CA 1
ATOM 751 C C . SER A 1 92 ? -2.605 -0.519 1.143 1.00 95.56 92 SER A C 1
ATOM 753 O O . SER A 1 92 ? -3.463 -1.120 1.782 1.00 95.56 92 SER A O 1
ATOM 755 N N . VAL A 1 93 ? -2.908 0.558 0.410 1.00 96.94 93 VAL A N 1
ATOM 756 C CA . VAL A 1 93 ? -4.279 1.081 0.284 1.00 96.94 93 VAL A CA 1
ATOM 757 C C . VAL A 1 93 ? -5.181 0.080 -0.423 1.00 96.94 93 VAL A C 1
ATOM 759 O O . VAL A 1 93 ? -6.288 -0.174 0.050 1.00 96.94 93 VAL A O 1
ATOM 762 N N . TYR A 1 94 ? -4.710 -0.511 -1.523 1.00 97.50 94 TYR A N 1
ATOM 763 C CA . TYR A 1 94 ? -5.453 -1.559 -2.212 1.00 97.50 94 TYR A CA 1
ATOM 764 C C . TYR A 1 94 ? -5.648 -2.774 -1.306 1.00 97.50 94 TYR A C 1
ATOM 766 O O . TYR A 1 94 ? -6.778 -3.222 -1.151 1.00 97.50 94 TYR A O 1
ATOM 774 N N . LEU A 1 95 ? -4.587 -3.258 -0.647 1.00 95.75 95 LEU A N 1
ATOM 775 C CA . LEU A 1 95 ? -4.700 -4.421 0.238 1.00 95.75 95 LEU A CA 1
ATOM 776 C C . LEU A 1 95 ? -5.682 -4.201 1.394 1.00 95.75 95 LEU A C 1
ATOM 778 O O . LEU A 1 95 ? -6.405 -5.116 1.766 1.00 95.75 95 LEU A O 1
ATOM 782 N N . LYS A 1 96 ? -5.733 -2.979 1.926 1.00 95.56 96 LYS A N 1
ATOM 783 C CA . LYS A 1 96 ? -6.580 -2.615 3.061 1.00 95.56 96 LYS A CA 1
ATOM 784 C C . LYS A 1 96 ? -8.070 -2.521 2.734 1.00 95.56 96 LYS A C 1
ATOM 786 O O . LYS A 1 96 ? -8.893 -2.759 3.615 1.00 95.56 96 LYS A O 1
ATOM 791 N N . TYR A 1 97 ? -8.417 -2.046 1.539 1.00 96.62 97 TYR A N 1
ATOM 792 C CA . TYR A 1 97 ? -9.804 -1.712 1.191 1.00 96.62 97 TYR A CA 1
ATOM 793 C C . TYR A 1 97 ? -10.430 -2.648 0.158 1.00 96.62 97 TYR A C 1
ATOM 795 O O . TYR A 1 97 ? -11.656 -2.651 0.036 1.00 96.62 97 TYR A O 1
ATOM 803 N N . ALA A 1 98 ? -9.625 -3.426 -0.56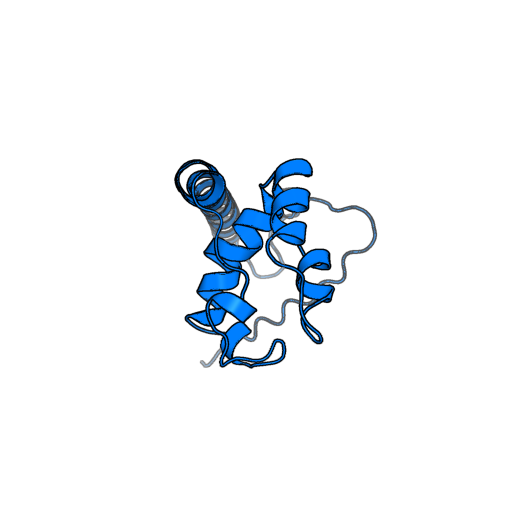6 1.00 96.94 98 ALA A N 1
ATOM 804 C CA . ALA A 1 98 ? -10.133 -4.470 -1.440 1.00 96.94 98 ALA A CA 1
ATOM 805 C C . ALA A 1 98 ? -10.898 -5.525 -0.633 1.00 96.94 98 ALA A C 1
ATOM 807 O O . ALA A 1 98 ? -10.533 -5.873 0.488 1.00 96.94 98 ALA A O 1
ATOM 808 N N . SER A 1 99 ? -11.966 -6.038 -1.230 1.00 96.62 99 SER A N 1
ATOM 809 C CA . SER A 1 99 ? -12.695 -7.193 -0.714 1.00 96.62 99 SER A CA 1
ATOM 810 C C . SER A 1 99 ? -11.836 -8.459 -0.749 1.00 96.62 99 SER A C 1
ATOM 812 O O . SER A 1 99 ? -10.861 -8.556 -1.501 1.00 96.62 99 SER A O 1
ATOM 814 N N . ASP A 1 100 ? -12.238 -9.472 0.017 1.00 95.94 100 ASP A N 1
ATOM 815 C CA . ASP A 1 100 ? -11.535 -10.757 0.060 1.00 95.94 100 ASP A CA 1
ATOM 816 C C . ASP A 1 100 ? -11.433 -11.422 -1.322 1.00 95.94 100 ASP A C 1
ATOM 818 O O . ASP A 1 100 ? -10.389 -11.984 -1.667 1.00 95.94 100 ASP A O 1
ATOM 822 N N . ASP A 1 101 ? -12.476 -11.309 -2.147 1.00 96.94 101 ASP A N 1
ATOM 823 C CA . ASP A 1 101 ? -12.487 -11.849 -3.509 1.00 96.94 101 ASP A CA 1
ATOM 824 C C . ASP A 1 101 ? -11.534 -11.084 -4.440 1.00 96.94 101 ASP A C 1
ATOM 826 O O . ASP A 1 101 ? -10.759 -11.702 -5.180 1.00 96.94 101 ASP A O 1
ATOM 830 N N . GLU A 1 102 ? -11.520 -9.748 -4.368 1.00 96.75 102 GLU A N 1
ATOM 831 C CA . GLU A 1 102 ? -10.572 -8.903 -5.111 1.00 96.75 102 GLU A CA 1
ATOM 832 C C . GLU A 1 102 ? -9.125 -9.208 -4.701 1.00 96.75 102 GLU A C 1
ATOM 834 O O . GLU A 1 102 ? -8.245 -9.333 -5.559 1.00 96.75 102 GLU A O 1
ATOM 839 N N . LEU A 1 103 ? -8.868 -9.385 -3.403 1.00 96.19 103 LEU A N 1
ATOM 840 C CA . LEU A 1 103 ? -7.560 -9.766 -2.873 1.00 96.19 103 LEU A CA 1
ATOM 841 C C . LEU A 1 103 ? -7.145 -11.164 -3.324 1.00 96.19 103 LEU A C 1
ATOM 843 O O . LEU A 1 103 ? -5.990 -11.370 -3.703 1.00 96.19 103 LEU A O 1
ATOM 847 N N . LYS A 1 104 ? -8.063 -12.133 -3.311 1.00 96.25 104 LYS A N 1
ATOM 848 C CA . LYS A 1 104 ? -7.800 -13.502 -3.763 1.00 96.25 104 LYS A CA 1
ATOM 849 C C . LYS A 1 104 ? -7.449 -13.530 -5.249 1.00 96.25 104 LYS A C 1
ATOM 851 O O . LYS A 1 104 ? -6.441 -14.133 -5.621 1.00 96.25 104 LYS A O 1
ATOM 856 N N . ALA A 1 105 ? -8.222 -12.836 -6.084 1.00 97.06 105 ALA A N 1
ATOM 857 C CA . ALA A 1 105 ? -7.940 -12.698 -7.510 1.00 97.06 105 ALA A CA 1
ATOM 858 C C . ALA A 1 105 ? -6.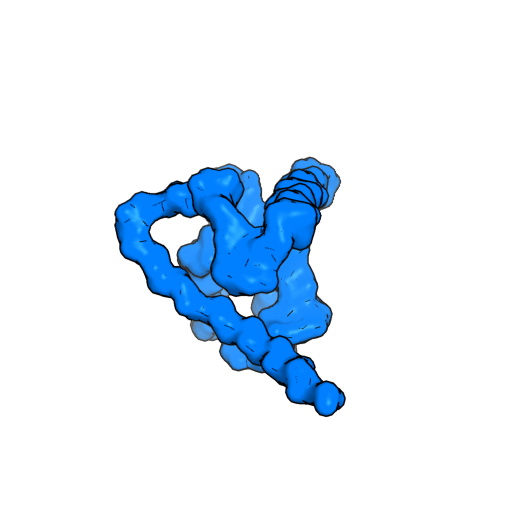596 -11.990 -7.756 1.00 97.06 105 ALA A C 1
ATOM 860 O O . ALA A 1 105 ? -5.799 -12.428 -8.588 1.00 97.06 105 ALA A O 1
ATOM 861 N N . TYR A 1 106 ? -6.303 -10.937 -6.990 1.00 97.12 106 TYR A N 1
ATOM 862 C CA . TYR A 1 106 ? -5.048 -10.198 -7.078 1.00 97.12 106 TYR A CA 1
ATOM 863 C C . TYR A 1 106 ? -3.831 -11.066 -6.728 1.00 97.12 106 TYR A C 1
ATOM 865 O O . TYR A 1 106 ? -2.865 -11.104 -7.490 1.00 97.12 106 TYR A O 1
ATOM 873 N N . LYS A 1 107 ? -3.890 -11.811 -5.617 1.00 95.69 107 LYS A N 1
ATOM 874 C CA . LYS A 1 107 ? -2.822 -12.722 -5.167 1.00 95.69 107 LYS A CA 1
ATOM 875 C C . LYS A 1 107 ? -2.601 -13.881 -6.145 1.00 95.69 107 LYS A C 1
ATOM 877 O O . LYS A 1 107 ? -1.467 -14.320 -6.315 1.00 95.69 107 LYS A O 1
ATOM 882 N N . LEU A 1 108 ? -3.656 -14.349 -6.818 1.00 96.88 108 LEU A N 1
ATOM 883 C CA . LEU A 1 108 ? -3.544 -15.358 -7.875 1.00 96.88 108 LEU A CA 1
ATOM 884 C C . LEU A 1 108 ? -2.867 -14.795 -9.134 1.00 96.88 108 LEU A C 1
ATOM 886 O O . LEU A 1 108 ? -2.009 -15.451 -9.719 1.00 96.88 108 LEU A O 1
ATOM 890 N N . LYS A 1 109 ? -3.227 -13.570 -9.536 1.00 97.50 109 LYS A N 1
ATOM 891 C CA . LYS A 1 109 ? -2.621 -12.874 -10.682 1.00 97.50 109 LYS A CA 1
ATOM 892 C C . LYS A 1 109 ? -1.151 -12.529 -10.436 1.00 97.50 109 LYS A C 1
ATOM 894 O O . LYS A 1 109 ? -0.340 -12.561 -11.361 1.00 97.50 109 LYS A O 1
ATOM 899 N N . TYR A 1 110 ? -0.813 -12.191 -9.197 1.00 97.19 110 TYR A N 1
ATOM 900 C CA . TYR A 1 110 ? 0.512 -11.748 -8.791 1.00 97.19 110 TYR A CA 1
ATOM 901 C C . TYR A 1 110 ? 1.041 -12.594 -7.629 1.00 97.19 110 TYR A C 1
ATOM 903 O O . TYR A 1 110 ? 1.078 -12.129 -6.492 1.00 97.19 110 TYR A O 1
ATOM 911 N N . PRO A 1 111 ? 1.492 -13.831 -7.881 1.00 95.94 111 PRO A N 1
ATOM 912 C CA . PRO A 1 111 ? 2.089 -14.633 -6.824 1.00 95.94 111 PRO A CA 1
ATOM 913 C C . PRO A 1 111 ? 3.344 -13.942 -6.274 1.00 95.94 111 PRO A C 1
ATOM 915 O O . PRO A 1 111 ? 4.184 -13.452 -7.038 1.00 95.94 111 PRO A O 1
ATOM 918 N N . ALA A 1 112 ? 3.466 -13.908 -4.945 1.00 95.00 112 ALA A N 1
ATOM 919 C CA . ALA A 1 112 ? 4.631 -13.347 -4.274 1.00 95.00 112 ALA A CA 1
ATOM 920 C C . ALA A 1 112 ? 5.862 -14.237 -4.527 1.00 95.00 112 ALA A C 1
ATOM 922 O O . ALA A 1 112 ? 5.838 -15.423 -4.183 1.00 95.00 112 ALA A O 1
ATOM 923 N N . PRO A 1 113 ? 6.946 -13.701 -5.115 1.00 95.31 113 PRO A N 1
ATOM 924 C CA . PRO A 1 113 ? 8.178 -14.452 -5.287 1.00 95.31 113 PRO A CA 1
ATOM 925 C C . PRO A 1 113 ? 8.897 -14.654 -3.945 1.00 95.31 113 PRO A C 1
ATOM 927 O O . PRO A 1 113 ? 8.516 -14.114 -2.902 1.00 95.31 113 PRO A O 1
ATOM 930 N N . ARG A 1 114 ? 9.980 -15.437 -3.971 1.00 92.56 114 ARG A N 1
ATOM 931 C CA . ARG A 1 114 ? 10.825 -15.649 -2.791 1.00 92.56 114 ARG A CA 1
ATOM 932 C C . ARG A 1 114 ? 11.340 -14.305 -2.253 1.00 92.56 114 ARG A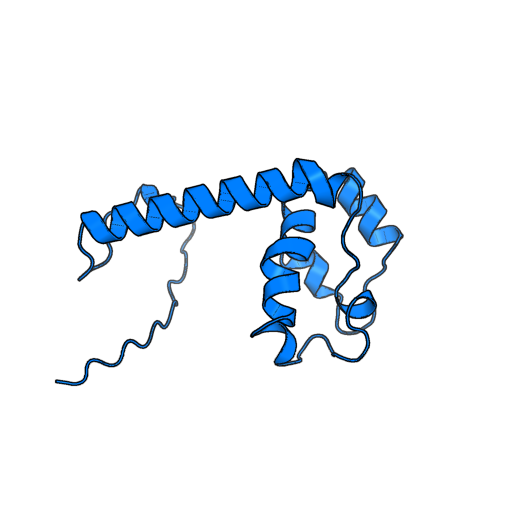 C 1
ATOM 934 O O . ARG A 1 114 ? 11.848 -13.492 -3.018 1.00 92.56 114 ARG A O 1
ATOM 941 N N . GLY A 1 115 ? 11.218 -14.100 -0.944 1.00 91.44 115 GLY A N 1
ATOM 942 C CA . GLY A 1 115 ? 11.581 -12.863 -0.249 1.00 91.44 115 GLY A CA 1
ATOM 943 C C . GLY A 1 115 ? 10.433 -11.858 -0.103 1.00 91.44 115 GLY A C 1
ATOM 944 O O . GLY A 1 115 ? 10.601 -10.872 0.605 1.00 91.44 115 GLY A O 1
ATOM 945 N N . TRP A 1 116 ? 9.277 -12.098 -0.730 1.00 93.75 116 TRP A N 1
ATOM 946 C CA . TRP A 1 116 ? 8.126 -11.184 -0.734 1.00 93.75 116 TRP A CA 1
ATOM 947 C C . TRP A 1 116 ? 6.866 -11.774 -0.092 1.00 93.75 116 TRP A C 1
ATOM 949 O O . TRP A 1 116 ? 5.818 -11.137 -0.086 1.00 93.75 116 TRP A O 1
ATOM 959 N N . GLN A 1 117 ? 6.932 -12.995 0.441 1.00 88.81 117 GLN A N 1
ATOM 960 C CA . GLN A 1 117 ? 5.747 -13.740 0.878 1.00 88.81 117 GLN A CA 1
ATOM 961 C C . GLN A 1 117 ? 4.993 -13.075 2.037 1.00 88.81 117 GLN A C 1
ATOM 963 O O . GLN A 1 117 ? 3.774 -13.215 2.131 1.00 88.81 117 GLN A O 1
ATOM 968 N N . ASP A 1 118 ? 5.696 -12.340 2.897 1.00 87.94 118 ASP A N 1
ATOM 969 C CA . ASP A 1 118 ? 5.090 -11.701 4.069 1.00 87.94 118 ASP A CA 1
ATOM 970 C C . ASP A 1 118 ? 4.367 -10.387 3.732 1.00 87.94 118 ASP A C 1
ATOM 972 O O . ASP A 1 118 ? 3.479 -9.962 4.465 1.00 87.94 118 ASP A O 1
ATOM 976 N N . TRP A 1 119 ? 4.600 -9.819 2.546 1.00 88.81 119 TRP A N 1
ATOM 977 C CA . TRP A 1 119 ? 3.979 -8.561 2.115 1.00 88.81 119 TRP A CA 1
ATOM 978 C C . TRP A 1 119 ? 2.460 -8.654 1.924 1.00 88.81 119 TRP A C 1
ATOM 980 O O . TRP A 1 119 ? 1.762 -7.644 1.966 1.00 88.81 119 TRP A O 1
ATOM 990 N N . TYR A 1 120 ? 1.933 -9.868 1.740 1.00 87.56 120 TYR A N 1
ATOM 991 C CA . TYR A 1 120 ? 0.492 -10.136 1.706 1.00 87.56 120 TYR A CA 1
ATOM 992 C C . TYR A 1 120 ? -0.121 -10.488 3.064 1.00 87.56 120 TYR A C 1
ATOM 994 O O . TYR A 1 120 ? -1.336 -10.692 3.123 1.00 87.56 120 TYR A O 1
ATOM 1002 N N . LYS A 1 121 ? 0.700 -10.617 4.112 1.00 76.56 121 LYS A N 1
ATOM 1003 C CA . LYS A 1 121 ? 0.277 -10.891 5.493 1.00 76.56 121 LYS A CA 1
ATOM 1004 C C . LYS A 1 121 ? 0.288 -9.632 6.360 1.00 76.56 121 LYS A C 1
ATOM 1006 O O . LYS A 1 121 ? -0.448 -9.573 7.334 1.00 76.56 121 LYS A O 1
ATOM 1011 N N . GLU A 1 122 ? 1.139 -8.666 6.021 1.00 58.41 122 GLU A N 1
ATOM 1012 C CA . GLU A 1 122 ? 1.398 -7.464 6.825 1.00 58.41 122 GLU A CA 1
ATOM 1013 C C . GLU A 1 122 ? 0.397 -6.310 6.624 1.00 58.41 122 GLU A C 1
ATOM 1015 O O . GLU A 1 122 ? 0.599 -5.239 7.193 1.00 58.41 122 GLU A O 1
ATOM 1020 N N . ASN A 1 123 ? -0.683 -6.489 5.853 1.00 45.66 123 ASN A N 1
ATOM 1021 C CA . ASN A 1 123 ? -1.679 -5.436 5.608 1.00 45.66 123 ASN A CA 1
ATOM 1022 C C . ASN A 1 123 ? -3.109 -5.954 5.720 1.00 45.66 123 ASN A C 1
ATOM 1024 O O . ASN A 1 123 ? -3.391 -6.986 5.068 1.00 45.66 123 ASN A O 1
#

Secondary structure (DSSP, 8-state):
--------------SS---GGGSPPPTT--HHHHHHHHHHHHHHHHHHHHHIIIIITTSPPPPHHHHSTTS-TT-GGGGSHHHHHHIIIIIHHHHHHS-HHHHHHHHHHS---TT-GGGGT--

Mean predicted aligned error: 8.87 Å

Sequence (123 aa):
MKIRFAFLSLFIVVRGAVAASELGPPEGVSEEDWKAYLNLKKDRKAMLKKRFENELRIAPPLPPWKKHPDHQSGSMFWRMGVGEEYLTDYFSVYLKYASDDELKAYKLKYPAPRGWQDWYKEN

Foldseek 3Di:
DDDDDDPPPDDDDDPDCDDVVNDQDPPPDDNVRSVVVVVVVVVVVVVLLVCCVPPCVVPPDDPLCVVPVVDAPPDCLCVDDPNVCCVPRGVVSCLVPPDPVRLVVNCVVPPQDPRGNCVSVPD